Protein AF-A0A0E3LPW6-F1 (afdb_monomer)

Secondary structure (DSSP, 8-state):
----S--SS--HHHHHHHHHHHHHHTT--HHHHHHHHHHHHHHHHTT-S-HHHHHHHHHHHHH--

Solvent-accessible surface area (backbone atoms only — not comparable to full-atom values): 3890 Å² total; per-residue (Å²): 142,82,88,85,74,79,63,82,66,62,52,77,67,52,48,50,50,52,48,52,51,51,38,59,75,67,66,52,52,72,80,48,44,58,54,31,54,51,42,29,52,56,44,51,72,68,70,81,53,45,69,69,52,25,52,51,52,20,47,49,67,55,68,82,98

Radius of gyration: 12.31 Å; Cα contacts (8 Å, |Δi|>4): 35; chains: 1; bounding box: 34×23×36 Å

Foldseek 3Di:
DDDDDPPQDDPLVVLVVVLVVVCVVVVPDPVLSVQLNVQLVVVVVVSPDGSVRSNVVSVVVSVVD

Sequence (65 aa):
MDGNWPKKYSSKKELKILAANFAKSNNLHPEKVEKFFHEGDRLKSHGKFSDAQILLYAYHSIIEF

Mean predicted aligned error: 7.68 Å

Organism: NCBI:txid1434106

pLDDT: mean 78.85, std 14.42, range [35.88, 90.69]

Structure (mmCIF, N/CA/C/O backbone):
data_AF-A0A0E3LPW6-F1
#
_entry.id   AF-A0A0E3LPW6-F1
#
loop_
_atom_site.group_PDB
_atom_site.id
_atom_site.type_symbol
_atom_site.label_atom_id
_atom_site.label_alt_id
_atom_site.label_comp_id
_atom_site.label_asym_id
_atom_site.label_entity_id
_atom_site.label_seq_id
_atom_site.pdbx_PDB_ins_code
_atom_site.Cartn_x
_atom_site.Cartn_y
_atom_site.Cartn_z
_atom_site.occupancy
_atom_site.B_iso_or_equiv
_at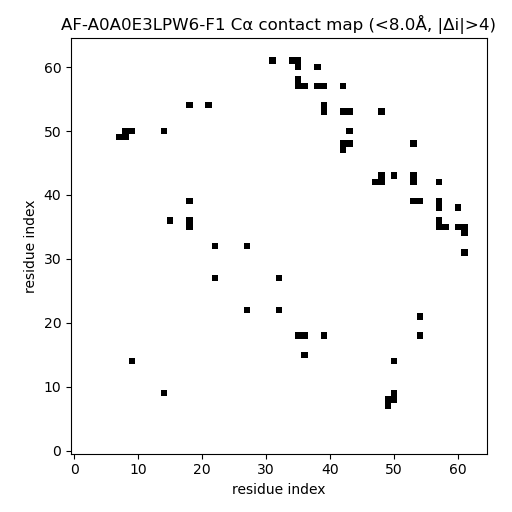om_site.auth_seq_id
_atom_site.auth_comp_id
_atom_site.auth_asym_id
_atom_site.auth_atom_id
_atom_site.pdbx_PDB_model_num
ATOM 1 N N . MET A 1 1 ? 20.269 3.170 -26.765 1.00 35.88 1 MET A N 1
ATOM 2 C CA . MET A 1 1 ? 19.493 4.400 -26.469 1.00 35.88 1 MET A CA 1
ATOM 3 C C . MET A 1 1 ? 18.654 4.050 -25.265 1.00 35.88 1 MET A C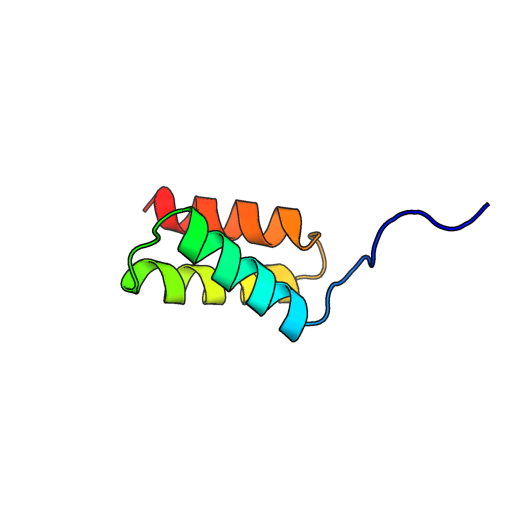 1
ATOM 5 O O . MET A 1 1 ? 17.521 3.598 -25.374 1.00 35.88 1 MET A O 1
ATOM 9 N N . ASP A 1 2 ? 19.318 4.125 -24.128 1.00 48.38 2 ASP A N 1
ATOM 10 C CA . ASP A 1 2 ? 18.901 3.595 -22.848 1.00 48.38 2 ASP A CA 1
ATOM 11 C C . ASP A 1 2 ? 18.466 4.791 -22.003 1.00 48.38 2 ASP A C 1
ATOM 13 O O . ASP A 1 2 ? 19.210 5.763 -21.902 1.00 48.38 2 ASP A O 1
ATOM 17 N N . GLY A 1 3 ? 17.282 4.723 -21.390 1.00 47.19 3 GLY A N 1
ATOM 18 C CA . GLY A 1 3 ? 16.966 5.574 -20.240 1.00 47.19 3 GLY A CA 1
ATOM 19 C C . GLY A 1 3 ? 15.860 6.612 -20.419 1.00 47.19 3 GLY A C 1
ATOM 20 O O . GLY A 1 3 ? 16.146 7.790 -20.579 1.00 47.19 3 GLY A O 1
ATOM 21 N N . ASN A 1 4 ? 14.602 6.196 -20.217 1.00 43.78 4 ASN A N 1
ATOM 22 C CA . ASN A 1 4 ? 13.627 7.045 -19.507 1.00 43.78 4 ASN A CA 1
ATOM 23 C C . ASN A 1 4 ? 12.467 6.272 -18.839 1.00 43.78 4 ASN A C 1
ATOM 25 O O . ASN A 1 4 ? 11.365 6.797 -18.713 1.00 43.78 4 ASN A O 1
ATOM 29 N N . TRP A 1 5 ? 12.668 5.029 -18.389 1.00 51.00 5 TRP A N 1
ATOM 30 C CA . TRP A 1 5 ? 11.698 4.430 -17.463 1.00 51.00 5 TRP A CA 1
ATOM 31 C C . TRP A 1 5 ? 12.147 4.753 -16.036 1.00 51.00 5 TRP A C 1
ATOM 33 O O . TRP A 1 5 ? 13.213 4.277 -15.631 1.00 51.00 5 TRP A O 1
ATOM 43 N N . PRO A 1 6 ? 11.406 5.587 -15.278 1.00 46.09 6 PRO A N 1
ATOM 44 C CA . PRO A 1 6 ? 11.783 5.916 -13.912 1.00 46.09 6 PRO A CA 1
ATOM 45 C C . PRO A 1 6 ? 11.809 4.615 -13.115 1.00 46.09 6 PRO A C 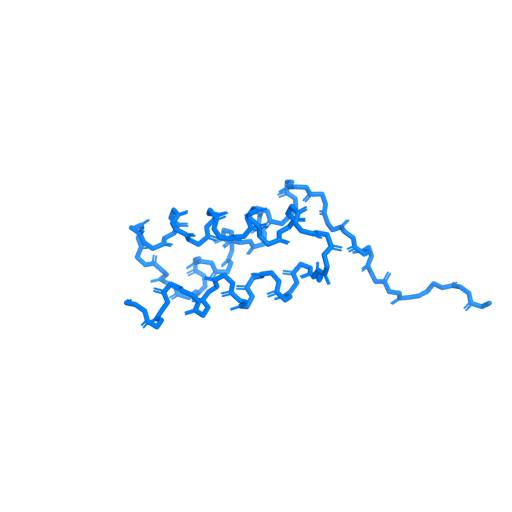1
ATOM 47 O O . PRO A 1 6 ? 10.833 3.873 -13.145 1.00 46.09 6 PRO A O 1
ATOM 50 N N . LYS A 1 7 ? 12.964 4.324 -12.495 1.00 49.94 7 LYS A N 1
ATOM 51 C CA . LYS A 1 7 ? 13.217 3.258 -11.509 1.00 49.94 7 LYS A CA 1
ATOM 52 C C . LYS A 1 7 ? 12.147 2.161 -11.511 1.00 49.94 7 LYS A C 1
ATOM 54 O O . LYS A 1 7 ? 11.117 2.289 -10.860 1.00 49.94 7 LYS A O 1
ATOM 59 N N . LYS A 1 8 ? 12.455 1.033 -12.155 1.00 55.88 8 LYS A N 1
ATOM 60 C CA . LYS A 1 8 ? 11.613 -0.177 -12.161 1.00 55.88 8 LYS A CA 1
ATOM 61 C C . LYS A 1 8 ? 11.199 -0.638 -10.749 1.00 55.88 8 LYS A C 1
ATOM 63 O O . LYS A 1 8 ? 10.236 -1.382 -10.626 1.00 55.88 8 LYS A 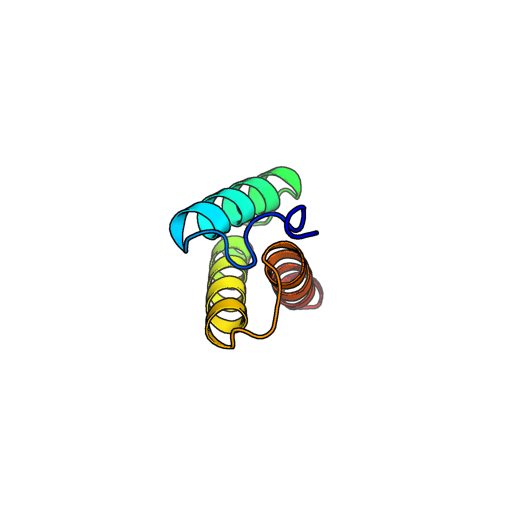O 1
ATOM 68 N N . TYR A 1 9 ? 11.895 -0.156 -9.711 1.00 52.03 9 TYR A N 1
ATOM 69 C CA . TYR A 1 9 ? 11.525 -0.300 -8.311 1.00 52.03 9 TYR A CA 1
ATOM 70 C C . TYR A 1 9 ? 11.875 0.972 -7.536 1.00 52.03 9 TYR A C 1
ATOM 72 O O . TYR A 1 9 ? 13.053 1.297 -7.356 1.00 52.03 9 TYR A O 1
ATOM 80 N N . SER A 1 10 ? 10.873 1.675 -7.018 1.00 56.91 10 SER A N 1
ATOM 81 C CA . SER A 1 10 ? 11.098 2.582 -5.900 1.00 56.91 10 SER A CA 1
ATOM 82 C C . SER A 1 10 ? 11.484 1.750 -4.673 1.00 56.91 10 SER A C 1
ATOM 84 O O . SER A 1 10 ? 10.944 0.657 -4.449 1.00 56.91 10 SER A O 1
ATOM 86 N N . SER A 1 11 ? 12.440 2.214 -3.864 1.00 67.31 11 SER A N 1
ATOM 87 C CA . SER A 1 11 ? 12.835 1.501 -2.637 1.00 67.31 11 SER A CA 1
ATOM 88 C C . SER A 1 11 ? 11.603 1.203 -1.771 1.00 67.31 11 SER A C 1
ATOM 90 O O . SER A 1 11 ? 10.615 1.936 -1.832 1.00 67.31 11 SER A O 1
ATOM 92 N N . LYS A 1 12 ? 11.630 0.166 -0.914 1.00 70.38 12 LYS A N 1
ATOM 93 C CA . LYS A 1 12 ? 10.507 -0.117 0.017 1.00 70.38 12 LYS A CA 1
ATOM 94 C C . LYS A 1 12 ? 10.041 1.143 0.765 1.00 70.38 12 LYS A C 1
ATOM 96 O O . LYS A 1 12 ? 8.848 1.326 0.978 1.00 70.38 12 LYS A O 1
ATOM 101 N N . LYS A 1 13 ? 10.981 2.033 1.098 1.00 76.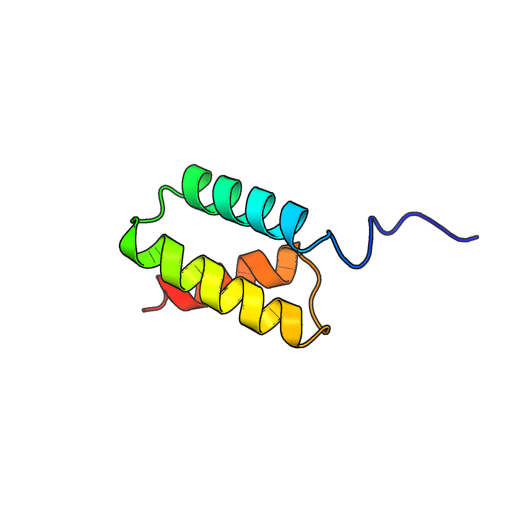69 13 LYS A N 1
ATOM 102 C CA . LYS A 1 13 ? 10.719 3.339 1.711 1.00 76.69 13 LYS A CA 1
ATOM 103 C C . LYS A 1 13 ? 9.932 4.293 0.802 1.00 76.69 13 LYS A C 1
ATOM 105 O O . LYS A 1 13 ? 8.972 4.892 1.266 1.00 76.69 13 LYS A O 1
ATOM 110 N N . GLU A 1 14 ? 10.307 4.415 -0.469 1.00 80.88 14 GLU A N 1
ATOM 111 C CA . GLU A 1 14 ? 9.638 5.318 -1.413 1.00 80.88 14 GLU A CA 1
ATOM 112 C C . GLU A 1 14 ? 8.210 4.845 -1.728 1.00 80.88 14 GLU A C 1
ATOM 114 O O . GLU A 1 14 ? 7.281 5.648 -1.688 1.00 80.88 14 GLU A O 1
ATOM 119 N N . LEU A 1 15 ? 7.995 3.535 -1.915 1.00 80.12 15 LEU A N 1
ATOM 120 C CA . LEU A 1 15 ? 6.642 2.993 -2.107 1.00 80.12 15 LEU A CA 1
ATOM 121 C C . LEU A 1 15 ? 5.753 3.232 -0.881 1.00 80.12 15 LEU A C 1
ATOM 123 O O . LEU A 1 15 ? 4.590 3.582 -1.038 1.00 80.12 15 LEU A O 1
ATOM 127 N N . LYS A 1 16 ? 6.289 3.088 0.338 1.00 81.69 16 LYS A N 1
ATOM 128 C CA . LYS A 1 16 ? 5.535 3.394 1.563 1.00 81.69 16 LYS A CA 1
ATOM 129 C C . LYS A 1 16 ? 5.138 4.868 1.644 1.00 81.69 16 LYS A C 1
ATOM 131 O O . LYS A 1 16 ? 4.031 5.164 2.074 1.00 81.69 16 LYS A O 1
ATOM 136 N N . ILE A 1 17 ? 6.006 5.783 1.215 1.00 85.88 17 ILE A N 1
ATOM 137 C CA . ILE A 1 17 ? 5.686 7.217 1.166 1.00 85.88 17 ILE A CA 1
ATOM 138 C C . ILE A 1 17 ? 4.583 7.481 0.135 1.00 85.88 17 ILE A C 1
ATOM 140 O O . ILE A 1 17 ? 3.620 8.182 0.439 1.00 85.88 17 ILE A O 1
ATOM 144 N N . LEU A 1 18 ? 4.682 6.883 -1.057 1.00 85.81 18 LEU A N 1
ATOM 145 C CA . LEU A 1 18 ? 3.642 6.986 -2.083 1.00 85.81 18 LEU A CA 1
ATOM 146 C C . LEU A 1 18 ? 2.311 6.410 -1.593 1.00 85.81 18 LEU A C 1
ATOM 148 O O . LEU A 1 18 ? 1.281 7.051 -1.761 1.00 85.81 18 LEU A O 1
ATOM 152 N N . ALA A 1 19 ? 2.337 5.256 -0.929 1.00 85.88 19 ALA A N 1
ATOM 153 C CA . ALA A 1 19 ? 1.161 4.635 -0.335 1.00 85.88 19 ALA A CA 1
ATOM 154 C C . ALA A 1 19 ? 0.539 5.507 0.768 1.00 85.88 19 ALA A C 1
ATOM 156 O O . ALA A 1 19 ? -0.670 5.716 0.767 1.00 85.88 19 ALA A O 1
ATOM 157 N N . ALA A 1 20 ? 1.344 6.089 1.660 1.00 86.62 20 ALA A N 1
ATOM 158 C CA . ALA A 1 20 ? 0.852 7.005 2.689 1.00 86.62 20 ALA A CA 1
ATOM 159 C C . ALA A 1 20 ? 0.181 8.245 2.079 1.00 86.62 20 ALA A C 1
ATOM 161 O O . ALA A 1 20 ? -0.916 8.627 2.488 1.00 86.62 20 ALA A O 1
ATOM 162 N N . ASN A 1 21 ? 0.816 8.852 1.073 1.00 88.06 21 ASN A N 1
ATOM 163 C CA . ASN A 1 21 ? 0.252 9.997 0.361 1.00 88.06 21 ASN A CA 1
ATOM 164 C C . ASN A 1 21 ? -1.032 9.619 -0.379 1.00 88.06 21 ASN A C 1
ATOM 166 O O . ASN A 1 21 ? -2.016 10.342 -0.283 1.00 88.06 21 ASN A O 1
ATOM 170 N N . PHE A 1 22 ? -1.054 8.469 -1.052 1.00 87.06 22 PHE A N 1
ATOM 171 C CA . PHE A 1 22 ? -2.232 7.966 -1.752 1.00 87.06 22 PHE A CA 1
ATOM 172 C C . PHE A 1 22 ? -3.399 7.732 -0.787 1.00 87.06 22 PHE A C 1
ATOM 174 O O . PHE A 1 22 ? -4.515 8.178 -1.047 1.00 87.06 22 PHE A O 1
ATOM 181 N N . ALA A 1 23 ? -3.133 7.090 0.352 1.00 87.06 23 ALA A N 1
ATOM 182 C CA . ALA A 1 23 ? -4.117 6.856 1.399 1.00 87.06 23 ALA A CA 1
ATOM 183 C C . ALA A 1 23 ? -4.695 8.172 1.941 1.00 87.06 23 ALA A C 1
ATOM 185 O O . ALA A 1 23 ? -5.909 8.307 2.078 1.00 87.06 23 ALA A O 1
ATOM 186 N N . LYS A 1 24 ? -3.831 9.165 2.183 1.00 87.88 24 LYS A N 1
ATOM 187 C CA . LYS A 1 24 ? -4.233 10.499 2.640 1.00 87.88 24 LYS A CA 1
ATOM 188 C C . LYS A 1 24 ? -5.067 11.239 1.591 1.00 87.88 24 LYS A C 1
ATOM 190 O O . LYS A 1 24 ? -6.110 11.785 1.931 1.00 87.88 24 LYS A O 1
ATOM 195 N N . SER A 1 25 ? -4.641 11.239 0.327 1.00 88.25 25 SER A N 1
ATOM 196 C CA . SER A 1 25 ? -5.358 11.894 -0.777 1.00 88.25 25 SER A CA 1
ATOM 197 C C . SER A 1 25 ? -6.746 11.305 -1.014 1.00 88.25 25 SER A C 1
ATOM 199 O O . SER A 1 25 ? -7.669 12.042 -1.343 1.00 88.25 25 SER A O 1
ATOM 201 N N . ASN A 1 26 ? -6.908 9.997 -0.810 1.00 85.38 26 ASN A N 1
ATOM 202 C CA . ASN A 1 26 ? -8.186 9.305 -0.967 1.00 85.38 26 ASN A CA 1
ATOM 203 C C . ASN A 1 26 ? -9.009 9.239 0.333 1.00 85.38 26 ASN A C 1
ATOM 205 O O . ASN A 1 26 ? -10.019 8.543 0.358 1.00 85.38 26 ASN A O 1
ATOM 209 N N . ASN A 1 27 ? -8.590 9.930 1.405 1.00 86.75 27 ASN A N 1
ATOM 210 C CA . ASN A 1 27 ? -9.215 9.866 2.734 1.00 86.75 27 ASN A CA 1
ATOM 211 C C . ASN A 1 27 ? -9.527 8.422 3.175 1.00 86.75 27 ASN A C 1
ATOM 213 O O . ASN A 1 27 ? -10.620 8.129 3.660 1.00 86.75 27 ASN A O 1
ATOM 217 N N . LEU A 1 28 ? -8.573 7.500 2.983 1.00 85.88 28 LEU A N 1
ATOM 218 C CA . LEU A 1 28 ? -8.749 6.122 3.438 1.00 85.88 28 LEU A CA 1
ATOM 219 C C . LEU A 1 28 ? -8.995 6.103 4.943 1.00 85.88 28 LEU A C 1
ATOM 221 O O . LEU A 1 28 ? -8.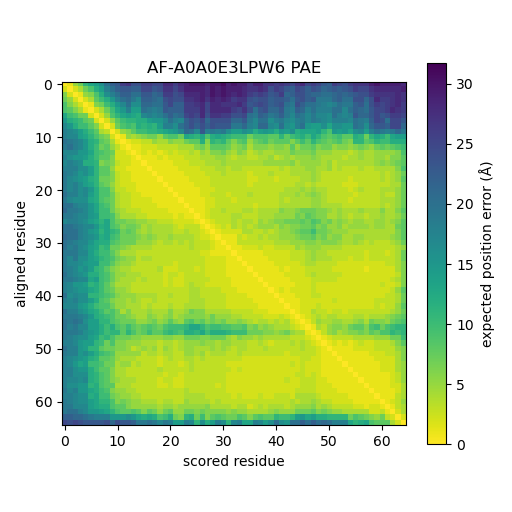233 6.679 5.722 1.00 85.88 28 LEU A O 1
ATOM 225 N N . HIS A 1 29 ? -10.007 5.338 5.341 1.00 86.25 29 HIS A N 1
ATOM 226 C CA . HIS A 1 29 ? -10.219 5.005 6.739 1.00 86.25 29 HIS A CA 1
ATOM 227 C C . HIS A 1 29 ? -8.965 4.339 7.322 1.00 86.25 29 HIS A C 1
ATOM 229 O O . HIS A 1 29 ? -8.395 3.467 6.658 1.00 86.25 29 HIS A O 1
ATOM 235 N N . PRO A 1 30 ? -8.554 4.675 8.557 1.00 81.69 30 PRO A N 1
ATOM 236 C CA . PRO A 1 30 ? -7.343 4.132 9.175 1.00 81.69 30 PRO A CA 1
ATOM 237 C C . PRO A 1 30 ? -7.319 2.594 9.199 1.00 81.69 30 PRO A C 1
ATOM 239 O O . PRO A 1 30 ? -6.274 1.993 8.970 1.00 81.69 30 PRO A O 1
ATOM 242 N N . GLU A 1 31 ? -8.477 1.948 9.347 1.00 83.94 31 GLU A N 1
ATOM 243 C CA . GLU A 1 31 ? -8.618 0.484 9.270 1.00 83.94 31 GLU A CA 1
ATOM 244 C C . GLU A 1 31 ? -8.312 -0.093 7.877 1.00 83.94 31 GLU A C 1
ATOM 246 O O . GLU A 1 31 ? -7.821 -1.214 7.745 1.00 83.94 31 GLU A O 1
ATOM 251 N N . LYS A 1 32 ? -8.581 0.671 6.812 1.00 85.75 32 LYS A N 1
ATOM 252 C CA . LYS A 1 32 ? -8.254 0.293 5.431 1.00 85.75 32 LYS A CA 1
ATOM 253 C C . LYS A 1 32 ? -6.803 0.631 5.081 1.00 85.75 32 LYS A C 1
ATOM 255 O O . LYS A 1 32 ? -6.227 -0.029 4.222 1.00 85.75 32 LYS A O 1
ATOM 260 N N . VAL A 1 33 ? -6.191 1.604 5.761 1.00 87.31 33 VAL A N 1
ATOM 261 C CA . VAL A 1 33 ? -4.785 1.983 5.556 1.00 87.31 33 VAL A CA 1
ATOM 262 C C . VAL A 1 33 ? -3.848 0.812 5.860 1.00 87.31 33 VAL A C 1
ATOM 264 O O . VAL A 1 33 ? -2.974 0.514 5.051 1.00 87.31 33 VAL A O 1
ATOM 267 N N . GLU A 1 34 ? -4.042 0.103 6.974 1.00 86.81 34 GLU A N 1
ATOM 268 C CA . GLU A 1 34 ? -3.209 -1.061 7.309 1.00 86.81 34 GLU A CA 1
ATOM 269 C C . GLU A 1 34 ? -3.303 -2.159 6.237 1.00 86.81 34 GLU A C 1
ATOM 271 O O . GLU A 1 34 ? -2.278 -2.624 5.729 1.00 86.81 34 GLU A O 1
ATOM 276 N N . LYS A 1 35 ? -4.529 -2.503 5.818 1.00 88.75 35 LYS A N 1
ATOM 277 C CA . LYS A 1 35 ? -4.777 -3.481 4.746 1.00 88.75 35 LYS A CA 1
ATOM 278 C C . LYS A 1 35 ? -4.150 -3.050 3.420 1.00 88.75 35 LYS A C 1
ATOM 280 O O . LYS A 1 35 ? -3.553 -3.868 2.728 1.00 88.75 35 LYS A O 1
ATOM 285 N N . PHE A 1 36 ? -4.228 -1.761 3.097 1.00 89.62 36 PHE A N 1
ATOM 286 C CA . PHE A 1 36 ? -3.626 -1.185 1.900 1.00 89.62 36 PHE A CA 1
ATOM 287 C C . PHE A 1 36 ? -2.103 -1.353 1.880 1.00 89.62 36 PHE A C 1
ATOM 289 O O . PHE A 1 36 ? -1.534 -1.789 0.880 1.00 89.62 36 PHE A O 1
ATOM 296 N N . PHE A 1 37 ? -1.432 -1.053 2.995 1.00 87.12 37 PHE A N 1
ATOM 297 C CA . PHE A 1 37 ? 0.011 -1.258 3.114 1.00 87.12 37 PHE A CA 1
ATOM 298 C C . PHE A 1 37 ? 0.396 -2.737 3.049 1.00 87.12 37 PHE A C 1
ATOM 300 O O . PHE A 1 37 ? 1.417 -3.067 2.442 1.00 87.12 37 PHE A O 1
ATOM 307 N N . HIS A 1 38 ? -0.408 -3.616 3.652 1.00 89.38 38 HIS A N 1
ATOM 308 C CA . HIS A 1 38 ? -0.179 -5.057 3.629 1.00 89.38 38 HIS A CA 1
ATOM 309 C C . HIS A 1 38 ? -0.262 -5.623 2.204 1.00 89.38 38 HIS A C 1
ATOM 311 O O . HIS A 1 38 ? 0.674 -6.281 1.748 1.00 89.38 38 HIS A O 1
ATOM 317 N N . GLU A 1 39 ? -1.324 -5.292 1.463 1.00 89.12 39 GLU A N 1
ATOM 318 C CA . GLU A 1 39 ? -1.467 -5.693 0.058 1.00 89.12 39 GLU A CA 1
ATOM 319 C C . GLU A 1 39 ? -0.380 -5.080 -0.830 1.00 89.12 39 GLU A C 1
ATOM 321 O O . GLU A 1 39 ? 0.175 -5.758 -1.697 1.00 89.12 39 GLU A O 1
ATOM 326 N N . GLY A 1 40 ? 0.000 -3.828 -0.567 1.00 88.62 40 GLY A N 1
ATOM 327 C CA . GLY A 1 40 ? 1.107 -3.172 -1.254 1.00 88.62 40 GLY A CA 1
ATOM 328 C C . GLY A 1 40 ? 2.436 -3.922 -1.098 1.00 88.62 40 GLY A C 1
ATOM 329 O O . GLY A 1 40 ? 3.141 -4.140 -2.085 1.00 88.62 40 GLY A O 1
ATOM 330 N N . ASP A 1 41 ? 2.787 -4.363 0.117 1.00 86.50 41 ASP A N 1
ATOM 331 C CA . ASP A 1 41 ? 4.013 -5.143 0.354 1.00 86.50 41 ASP A CA 1
ATOM 332 C C . ASP A 1 41 ? 3.920 -6.542 -0.281 1.00 86.50 41 ASP A C 1
ATOM 334 O O . ASP A 1 41 ? 4.876 -6.987 -0.926 1.00 86.50 41 ASP A O 1
ATOM 338 N N . ARG A 1 42 ? 2.743 -7.186 -0.218 1.00 88.44 42 ARG A N 1
ATOM 339 C CA . ARG A 1 42 ? 2.475 -8.482 -0.864 1.00 88.44 42 ARG A CA 1
ATOM 340 C C . ARG A 1 42 ? 2.692 -8.422 -2.378 1.00 88.44 42 ARG A C 1
ATOM 342 O O . ARG A 1 42 ? 3.400 -9.266 -2.932 1.00 88.44 42 ARG A O 1
ATOM 349 N N . LEU A 1 43 ? 2.133 -7.417 -3.052 1.00 87.00 43 LEU A N 1
ATOM 350 C CA . LEU A 1 43 ? 2.279 -7.217 -4.499 1.00 87.00 43 LEU A CA 1
ATOM 351 C C . LEU A 1 43 ? 3.710 -6.828 -4.886 1.00 87.00 43 LEU A C 1
ATOM 353 O O . LEU A 1 43 ? 4.221 -7.299 -5.904 1.00 87.00 43 LEU A O 1
ATOM 357 N N . LYS A 1 44 ? 4.394 -6.028 -4.057 1.00 83.38 44 LYS A N 1
ATOM 358 C CA . LYS A 1 44 ? 5.808 -5.691 -4.269 1.00 83.38 44 LYS A CA 1
ATOM 359 C C . LYS A 1 44 ? 6.702 -6.929 -4.175 1.00 83.38 44 LYS A C 1
ATOM 361 O O . LYS A 1 44 ? 7.615 -7.076 -4.982 1.00 83.38 44 LYS A O 1
ATOM 366 N N . SER A 1 45 ? 6.424 -7.828 -3.228 1.00 83.06 45 SER A N 1
ATOM 367 C CA . SER A 1 45 ? 7.174 -9.077 -3.032 1.00 83.06 45 SER A CA 1
ATOM 368 C C . SER A 1 45 ? 7.109 -10.007 -4.252 1.00 83.06 45 SER A C 1
ATOM 370 O O . SER A 1 45 ? 8.071 -10.706 -4.551 1.00 83.06 45 SER A O 1
ATOM 372 N N . HIS A 1 46 ? 6.021 -9.953 -5.028 1.00 79.81 46 HIS A N 1
ATOM 373 C CA . HIS A 1 46 ? 5.898 -10.724 -6.270 1.00 79.81 46 HIS A CA 1
ATOM 374 C C . HIS A 1 46 ? 6.823 -10.232 -7.395 1.00 79.81 46 HIS A C 1
ATOM 376 O O . HIS A 1 46 ? 7.035 -10.965 -8.358 1.00 79.81 46 HIS A O 1
ATOM 382 N N . GLY A 1 47 ? 7.342 -9.000 -7.319 1.00 79.50 47 GLY A N 1
ATOM 383 C CA . GLY A 1 47 ? 8.298 -8.447 -8.288 1.00 79.50 47 GLY A CA 1
ATOM 384 C C . GLY A 1 47 ? 7.761 -8.266 -9.715 1.00 79.50 47 GLY A C 1
ATOM 385 O O . GLY A 1 47 ? 8.539 -8.011 -10.629 1.00 79.50 47 GLY A O 1
ATOM 386 N N . LYS A 1 48 ? 6.446 -8.411 -9.926 1.00 81.75 48 LYS A N 1
ATOM 387 C CA . LYS A 1 48 ? 5.803 -8.379 -11.255 1.00 81.75 48 LYS A CA 1
ATOM 388 C C . LYS A 1 48 ? 5.183 -7.030 -11.623 1.00 81.75 48 LYS A C 1
ATOM 390 O O . LYS A 1 48 ? 4.849 -6.827 -12.785 1.00 81.75 48 LYS A O 1
ATOM 395 N N . PHE A 1 49 ? 5.021 -6.130 -10.657 1.00 82.31 49 PHE A N 1
ATOM 396 C CA . PHE A 1 49 ? 4.228 -4.910 -10.804 1.00 82.31 49 PHE A CA 1
ATOM 397 C C . PHE A 1 49 ? 5.069 -3.661 -10.542 1.00 82.31 49 PHE A C 1
ATOM 399 O O . PHE A 1 49 ? 5.920 -3.651 -9.653 1.00 82.31 49 PHE A O 1
ATOM 406 N N . SER A 1 50 ? 4.812 -2.592 -11.297 1.00 84.25 50 SER A N 1
ATOM 407 C CA . SER A 1 50 ? 5.375 -1.265 -11.009 1.00 84.25 50 SER A CA 1
ATOM 408 C C . SER A 1 50 ? 4.727 -0.645 -9.768 1.00 84.25 50 SER A C 1
ATOM 410 O O . SER A 1 50 ? 3.599 -0.993 -9.426 1.00 84.25 50 SER A O 1
ATOM 412 N N . ASP A 1 51 ? 5.379 0.333 -9.129 1.00 82.31 51 ASP A N 1
ATOM 413 C CA . ASP A 1 51 ? 4.850 0.984 -7.918 1.00 82.31 51 ASP A CA 1
ATOM 414 C C . ASP A 1 51 ? 3.423 1.540 -8.115 1.00 82.31 51 ASP A C 1
ATOM 416 O O . ASP A 1 51 ? 2.569 1.351 -7.256 1.00 82.31 51 ASP A O 1
ATOM 420 N N . ALA A 1 52 ? 3.115 2.128 -9.278 1.00 84.31 52 ALA A N 1
ATOM 421 C CA . ALA A 1 52 ? 1.763 2.602 -9.595 1.00 84.31 52 ALA A CA 1
ATOM 422 C C . ALA A 1 52 ? 0.722 1.468 -9.682 1.00 84.31 52 ALA A C 1
ATOM 424 O O . ALA A 1 52 ? -0.388 1.612 -9.176 1.00 84.31 52 ALA A O 1
ATOM 425 N N . GLN A 1 53 ? 1.083 0.328 -10.282 1.00 88.31 53 GLN A N 1
ATOM 426 C CA . GLN A 1 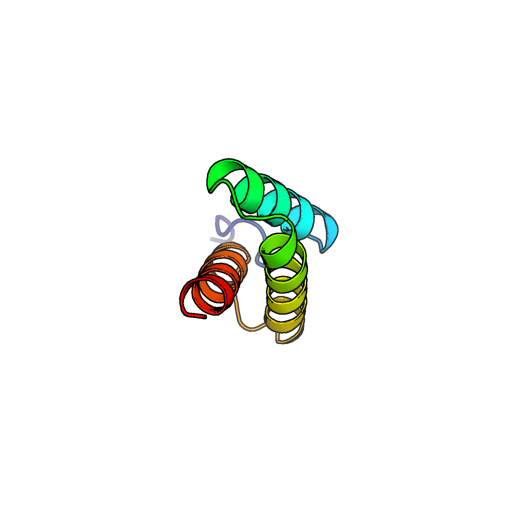53 ? 0.206 -0.846 -10.348 1.00 88.31 53 GLN A CA 1
ATOM 427 C C . GLN A 1 53 ? -0.011 -1.453 -8.964 1.00 88.31 53 GLN A C 1
ATOM 429 O O . GLN A 1 53 ? -1.130 -1.818 -8.626 1.00 88.31 53 GLN A O 1
ATOM 434 N N . ILE A 1 54 ? 1.045 -1.513 -8.148 1.00 88.81 54 ILE A N 1
ATOM 435 C CA . ILE A 1 54 ? 0.965 -1.988 -6.765 1.00 88.81 54 ILE A CA 1
ATOM 436 C C . ILE A 1 54 ? -0.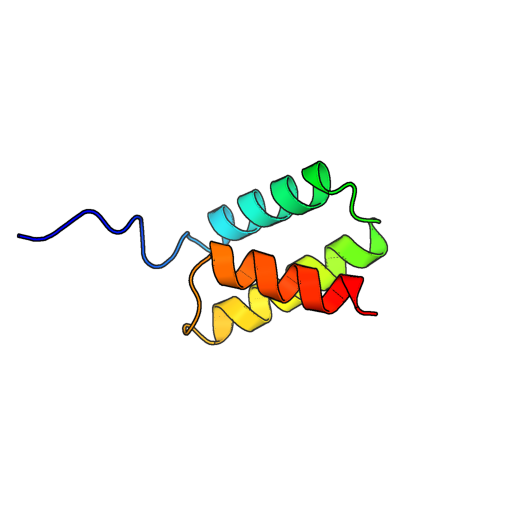037 -1.143 -5.976 1.00 88.81 54 ILE A C 1
ATOM 438 O O . ILE A 1 54 ? -0.920 -1.700 -5.334 1.00 88.81 54 ILE A O 1
ATOM 442 N N . LEU A 1 55 ? 0.067 0.187 -6.057 1.00 88.38 55 LEU A N 1
ATOM 443 C CA . LEU A 1 55 ? -0.852 1.102 -5.376 1.00 88.38 55 LEU A CA 1
ATOM 444 C C . LEU A 1 55 ? -2.290 0.944 -5.881 1.00 88.38 55 LEU A C 1
ATOM 446 O O . LEU A 1 55 ? -3.208 0.862 -5.074 1.00 88.38 55 LEU A O 1
ATOM 450 N N . LEU A 1 56 ? -2.494 0.858 -7.197 1.00 89.50 56 LEU A N 1
ATOM 451 C CA . LEU A 1 56 ? -3.831 0.719 -7.774 1.00 89.50 56 LEU A CA 1
ATOM 452 C C . LEU A 1 56 ? -4.499 -0.604 -7.371 1.00 89.50 56 LEU A C 1
ATOM 454 O O . LEU A 1 56 ? -5.640 -0.596 -6.921 1.00 89.50 56 LEU A O 1
ATOM 458 N N . TYR A 1 57 ? -3.792 -1.730 -7.493 1.00 90.69 57 TYR A N 1
ATOM 459 C CA . TYR A 1 57 ? -4.335 -3.047 -7.148 1.00 90.69 57 TYR A CA 1
ATOM 460 C C . TYR A 1 57 ? -4.544 -3.215 -5.645 1.00 90.69 57 TYR A C 1
ATOM 462 O O . TYR A 1 57 ? -5.585 -3.725 -5.235 1.00 90.69 57 TYR A O 1
ATOM 470 N N . ALA A 1 58 ? -3.605 -2.740 -4.819 1.00 90.19 58 ALA A N 1
ATOM 471 C CA . ALA A 1 58 ? -3.782 -2.739 -3.371 1.00 90.19 58 ALA A CA 1
ATOM 472 C C . ALA A 1 58 ? -4.996 -1.897 -2.965 1.00 90.19 58 ALA A C 1
ATOM 474 O O . ALA A 1 58 ? -5.749 -2.304 -2.087 1.00 90.19 58 ALA A O 1
ATOM 475 N N . TYR A 1 59 ? -5.212 -0.748 -3.617 1.00 89.00 59 TYR A N 1
ATOM 476 C CA . TYR A 1 59 ? -6.368 0.104 -3.353 1.00 89.00 59 TYR A CA 1
ATOM 477 C C . TYR A 1 59 ? -7.667 -0.583 -3.766 1.00 89.00 59 TYR A C 1
ATOM 479 O O . TYR A 1 59 ? -8.592 -0.644 -2.966 1.00 89.00 59 TYR A O 1
ATOM 487 N N . HIS A 1 60 ? -7.720 -1.159 -4.967 1.00 89.12 60 HIS A N 1
ATOM 488 C CA . HIS A 1 60 ? -8.899 -1.874 -5.454 1.00 89.12 60 HIS A CA 1
ATOM 489 C C . HIS A 1 60 ? -9.297 -3.017 -4.507 1.00 89.12 60 HIS A C 1
ATOM 491 O O . HIS A 1 60 ? -10.441 -3.093 -4.063 1.00 89.12 60 HIS A O 1
ATOM 497 N N . SER A 1 61 ? -8.308 -3.796 -4.055 1.00 88.19 61 SER A N 1
ATOM 498 C CA . SER A 1 61 ? -8.514 -4.917 -3.134 1.00 88.19 61 SER A CA 1
ATOM 499 C C . SER A 1 61 ? -9.117 -4.529 -1.777 1.00 88.19 61 SER A C 1
ATOM 501 O O . SER A 1 61 ? -9.680 -5.397 -1.114 1.00 88.19 61 SER A O 1
ATOM 503 N N . ILE A 1 62 ? -8.977 -3.277 -1.326 1.00 87.19 62 ILE A N 1
ATOM 504 C CA . ILE A 1 62 ? -9.514 -2.820 -0.030 1.00 87.19 62 ILE A CA 1
ATOM 505 C C . ILE A 1 62 ? -10.820 -2.025 -0.146 1.00 87.19 62 ILE A C 1
ATOM 507 O O . ILE A 1 62 ? -11.479 -1.797 0.872 1.00 87.19 62 ILE A O 1
ATOM 511 N N . ILE A 1 63 ? -11.171 -1.534 -1.338 1.00 82.94 63 ILE A N 1
ATOM 512 C CA . ILE A 1 63 ? -12.418 -0.786 -1.574 1.00 82.94 63 ILE A CA 1
ATOM 513 C C . ILE A 1 63 ? -13.543 -1.678 -2.084 1.00 82.94 63 ILE A C 1
ATOM 515 O O . ILE A 1 63 ? -14.696 -1.367 -1.816 1.00 82.94 63 ILE A O 1
ATOM 519 N N . GLU A 1 64 ? -13.222 -2.772 -2.775 1.00 71.00 64 GLU A N 1
ATOM 520 C CA . GLU A 1 64 ? -14.210 -3.764 -3.215 1.00 71.00 64 GLU A CA 1
ATOM 521 C C . GLU A 1 64 ? -14.672 -4.703 -2.083 1.00 71.00 64 GLU A C 1
ATOM 523 O O . GLU A 1 64 ? -15.518 -5.564 -2.312 1.00 71.00 64 GLU A O 1
ATOM 528 N N . PHE A 1 65 ? -14.145 -4.514 -0.866 1.00 50.38 65 PHE A N 1
ATOM 529 C CA . PHE A 1 65 ? -14.538 -5.203 0.368 1.00 50.38 65 PHE A CA 1
ATOM 530 C C . PHE A 1 65 ? -15.212 -4.263 1.378 1.00 50.38 65 PHE A C 1
ATOM 532 O O . PHE A 1 65 ? -14.702 -3.130 1.621 1.00 50.38 65 PHE A O 1
#

Nearest PDB structures (foldseek):
  6xvi-assembly1_A  TM=3.224E-01  e=2.702E+00  Helicobacter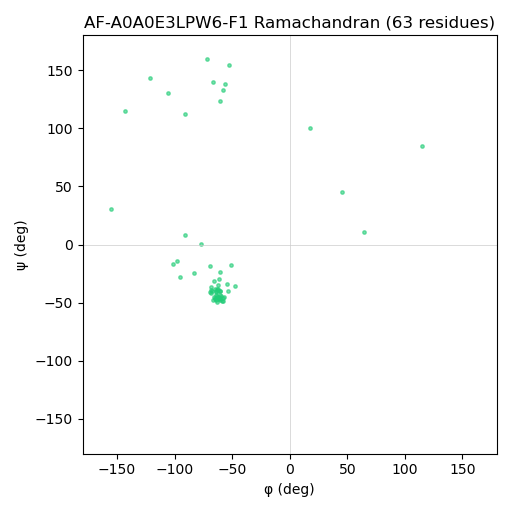 pylori G27
  6qd6-assembly8_H  TM=3.173E-01  e=3.272E+00  Helicobacter pylori
  3i76-assembly3_C  TM=3.937E-01  e=7.989E+00  Bacillus subtilis